Protein AF-D2VPT9-F1 (afdb_monomer_lite)

pLDDT: mean 73.7, std 14.02, range [34.16, 88.19]

Organism: Naegleria gruberi (NCBI:txid5762)

Secondary structure (DSSP, 8-state):
--------SSS----TT--HHHHHHHHHHSTTHHHHHTT-HHHHHHHHHHHHHHHHHHHHHHTTSTHHHHHHHHHHHHHHHHHHHHHHHHHHHTT---BTT--SSHHHHHHHTTT----PBP-

Radius of gyration: 16.42 Å; chains: 1; bounding box: 49×28×41 Å

Sequence (123 aa):
MKQQQPIASDDQVPNTNIEPILVFLLNFLFLGLGHIVMGQAGKGITYIVLNIFFYFLIVVLMFVFIGICVLPFWVIWWVMIQIDGVTIASRLKEGKVVKKGECASSIAKLGVSIFEKTEVFVQ

Structure (mmCIF, N/CA/C/O backbone):
data_AF-D2VPT9-F1
#
_entry.id   AF-D2VPT9-F1
#
loop_
_atom_site.group_PDB
_atom_site.id
_atom_site.type_symbol
_atom_site.label_atom_id
_atom_site.label_alt_id
_atom_site.label_comp_id
_atom_site.label_asym_id
_atom_site.label_entity_id
_atom_site.label_seq_id
_atom_site.pdbx_PDB_ins_code
_atom_site.Cartn_x
_atom_site.Cartn_y
_atom_site.Cartn_z
_atom_site.occupancy
_atom_site.B_iso_or_equiv
_atom_site.auth_seq_id
_atom_site.auth_comp_id
_atom_site.auth_asym_id
_atom_site.auth_atom_id
_atom_site.pdbx_PDB_model_num
ATOM 1 N N . MET A 1 1 ? -33.580 17.857 -3.593 1.00 37.56 1 MET A N 1
ATOM 2 C CA . MET A 1 1 ? -33.324 17.617 -2.158 1.00 37.56 1 MET A CA 1
ATOM 3 C C . MET A 1 1 ? -33.318 16.110 -1.948 1.00 37.56 1 MET A C 1
ATOM 5 O O . MET A 1 1 ? -34.383 15.511 -1.965 1.00 37.56 1 MET A O 1
ATOM 9 N N . LYS A 1 2 ? -32.140 15.471 -1.910 1.00 34.16 2 LYS A N 1
ATOM 10 C CA . LYS A 1 2 ? -32.037 14.039 -1.586 1.00 34.16 2 LYS A CA 1
ATOM 11 C C . LYS A 1 2 ? -31.937 13.923 -0.070 1.00 34.16 2 LYS A C 1
ATOM 13 O O . LYS A 1 2 ? -31.094 14.576 0.534 1.00 34.16 2 LYS A O 1
ATOM 18 N N . GLN A 1 3 ? -32.885 13.190 0.499 1.00 35.31 3 GLN A N 1
ATOM 19 C CA . GLN A 1 3 ? -33.074 12.996 1.928 1.00 35.31 3 GLN A CA 1
ATOM 20 C C . GLN A 1 3 ? -31.809 12.408 2.551 1.00 35.31 3 GLN A C 1
ATOM 22 O O . GLN A 1 3 ? -31.389 11.309 2.203 1.00 35.31 3 GLN A O 1
ATOM 27 N N . GLN A 1 4 ? -31.225 13.158 3.478 1.00 46.88 4 GLN A N 1
ATOM 28 C CA . GLN A 1 4 ? -30.240 12.658 4.418 1.00 46.88 4 GLN A CA 1
ATOM 29 C C . GLN A 1 4 ? -30.999 11.807 5.435 1.00 46.88 4 GLN A C 1
ATOM 31 O O . GLN A 1 4 ? -31.729 12.344 6.268 1.00 46.88 4 GLN A O 1
ATOM 36 N N . GLN A 1 5 ? -30.912 10.482 5.314 1.00 42.72 5 GLN A N 1
ATOM 37 C CA . GLN A 1 5 ? -31.435 9.601 6.352 1.00 42.72 5 GLN A CA 1
ATOM 38 C C . GLN A 1 5 ? -30.523 9.689 7.588 1.00 42.72 5 GLN A C 1
ATOM 40 O O . GLN A 1 5 ? -29.301 9.581 7.453 1.00 42.72 5 GLN A O 1
ATOM 45 N N . PRO A 1 6 ? -31.084 9.903 8.790 1.00 50.69 6 PRO A N 1
ATOM 46 C CA . PRO A 1 6 ? -30.334 9.854 10.033 1.00 50.69 6 PRO A CA 1
ATOM 47 C C . PRO A 1 6 ? -30.168 8.381 10.422 1.00 50.69 6 PRO A C 1
ATOM 49 O O . PRO A 1 6 ? -31.117 7.759 10.888 1.00 50.69 6 PRO A O 1
ATOM 52 N N . ILE A 1 7 ? -28.992 7.791 10.209 1.00 48.88 7 ILE A N 1
ATOM 53 C CA . ILE A 1 7 ? -28.726 6.425 10.684 1.00 48.88 7 ILE A CA 1
ATOM 54 C C . ILE A 1 7 ? -28.116 6.534 12.079 1.00 48.88 7 ILE A C 1
ATOM 56 O O . ILE A 1 7 ? -26.906 6.670 12.245 1.00 48.88 7 ILE A O 1
ATOM 60 N N . ALA A 1 8 ? -28.988 6.536 13.084 1.00 55.59 8 ALA A N 1
ATOM 61 C CA . ALA A 1 8 ? -28.619 6.280 14.463 1.00 55.59 8 ALA A CA 1
ATOM 62 C C . ALA A 1 8 ? -28.646 4.758 14.721 1.00 55.59 8 ALA A C 1
ATOM 64 O O . ALA A 1 8 ? -29.684 4.121 14.579 1.00 55.59 8 ALA A O 1
ATOM 65 N N . SER A 1 9 ? -27.478 4.231 15.108 1.00 52.12 9 SER A N 1
ATOM 66 C CA . SER A 1 9 ? -27.275 3.432 16.332 1.00 52.12 9 SER A CA 1
ATOM 67 C C . SER A 1 9 ? -27.719 1.958 16.447 1.00 52.12 9 SER A C 1
ATOM 69 O O . SER A 1 9 ? -28.214 1.610 17.513 1.00 52.12 9 SER A O 1
ATOM 71 N N . ASP A 1 10 ? -27.453 1.070 15.473 1.00 47.12 10 ASP A N 1
ATOM 72 C CA . ASP A 1 10 ? -27.381 -0.385 15.799 1.00 47.12 10 ASP A CA 1
ATOM 73 C C . ASP A 1 10 ? -26.438 -1.238 14.908 1.00 47.12 10 ASP A C 1
ATOM 75 O O . ASP A 1 10 ? -25.895 -2.237 15.361 1.00 47.12 10 ASP A O 1
ATOM 79 N N . ASP A 1 11 ? -26.120 -0.818 13.673 1.00 50.62 11 ASP A N 1
ATOM 80 C CA . ASP A 1 11 ? -25.302 -1.625 12.730 1.00 50.62 11 ASP A CA 1
ATOM 81 C C . ASP A 1 11 ? -23.781 -1.343 12.735 1.00 50.62 11 ASP A C 1
ATOM 83 O O . ASP A 1 11 ? -23.043 -1.851 11.887 1.00 50.62 11 ASP A O 1
ATOM 87 N N . GLN A 1 12 ? -23.285 -0.501 13.646 1.00 54.00 12 GLN A N 1
ATOM 88 C CA . GLN A 1 12 ? -21.887 -0.050 13.670 1.00 54.00 12 GLN A CA 1
ATOM 89 C C . GLN A 1 12 ? -21.133 -0.575 14.893 1.00 54.00 12 GLN A C 1
ATOM 91 O O . GLN A 1 12 ? -20.688 0.211 15.727 1.00 54.00 12 GLN A O 1
ATOM 96 N N . VAL A 1 13 ? -20.965 -1.890 15.017 1.00 54.38 13 VAL A N 1
ATOM 97 C CA . VAL A 1 13 ? -19.918 -2.420 15.898 1.00 54.38 13 VAL A CA 1
ATOM 98 C C . VAL A 1 13 ? -18.660 -2.534 15.043 1.00 54.38 13 VAL A C 1
ATOM 100 O O . VAL A 1 13 ? -18.555 -3.497 14.290 1.00 54.38 13 VAL A O 1
ATOM 103 N N . PRO A 1 14 ? -17.727 -1.561 15.074 1.00 58.28 14 PRO A N 1
ATOM 104 C CA . PRO A 1 14 ? -16.458 -1.727 14.381 1.00 58.28 14 PRO A CA 1
ATOM 105 C C . PRO A 1 14 ? -15.800 -2.994 14.923 1.00 58.28 14 PRO A C 1
ATOM 107 O O . PRO A 1 14 ? -15.661 -3.140 16.137 1.00 58.28 14 PRO A O 1
ATOM 110 N N . ASN A 1 15 ? -15.432 -3.925 14.043 1.00 63.34 15 ASN A N 1
ATOM 111 C CA . ASN A 1 15 ? -14.740 -5.139 14.449 1.00 63.34 15 ASN A CA 1
ATOM 112 C C . ASN A 1 15 ? -13.389 -4.795 15.108 1.00 63.34 15 ASN A C 1
ATOM 114 O O . ASN A 1 15 ? -12.360 -4.631 14.450 1.00 63.34 15 ASN A O 1
ATOM 118 N N . THR A 1 16 ? -13.399 -4.684 16.436 1.00 65.19 16 THR A N 1
ATOM 119 C CA . THR A 1 16 ? -12.235 -4.337 17.260 1.00 65.19 16 THR A CA 1
ATOM 120 C C . THR A 1 16 ? -11.218 -5.473 17.349 1.00 65.19 16 THR A C 1
ATOM 122 O O . THR A 1 16 ? -10.099 -5.251 17.808 1.00 65.19 16 THR A O 1
ATOM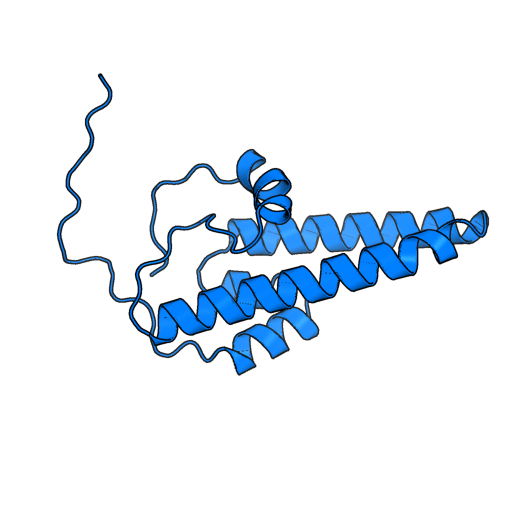 125 N N . ASN A 1 17 ? -11.564 -6.671 16.861 1.00 71.56 17 ASN A N 1
ATOM 126 C CA . ASN A 1 17 ? -10.656 -7.819 16.797 1.00 71.56 17 ASN A CA 1
ATOM 127 C C . ASN A 1 17 ? -9.665 -7.730 15.624 1.00 71.56 17 ASN A C 1
ATOM 129 O O . ASN A 1 17 ? -8.828 -8.617 15.452 1.00 71.56 17 ASN A O 1
ATOM 133 N N . ILE A 1 18 ? -9.754 -6.689 14.792 1.00 77.44 18 ILE A N 1
ATOM 134 C CA . ILE A 1 18 ? -8.816 -6.471 13.694 1.00 77.44 18 ILE A CA 1
ATOM 135 C C . ILE A 1 18 ? -7.511 -5.906 14.258 1.00 77.44 18 ILE A C 1
ATOM 137 O O . ILE A 1 18 ? -7.416 -4.744 14.653 1.00 77.44 18 ILE A O 1
ATOM 141 N N . GLU A 1 19 ? -6.469 -6.732 14.243 1.00 85.56 19 GLU A N 1
ATOM 142 C CA . GLU A 1 19 ? -5.125 -6.309 14.618 1.00 85.56 19 GLU A CA 1
ATOM 143 C C . GLU A 1 19 ? -4.429 -5.571 13.454 1.00 85.56 19 GLU A C 1
ATOM 145 O O . GLU A 1 19 ? -4.288 -6.140 12.365 1.00 85.56 19 GLU A O 1
ATOM 150 N N . PRO A 1 20 ? -3.913 -4.339 13.652 1.00 85.06 20 PRO A N 1
ATOM 151 C CA . PRO A 1 20 ? -3.230 -3.582 12.597 1.00 85.06 20 PRO A CA 1
ATOM 152 C C . PRO A 1 20 ? -2.014 -4.313 12.019 1.00 85.06 20 PRO A C 1
ATOM 154 O O . PRO A 1 20 ? -1.728 -4.218 10.826 1.00 85.06 20 PRO A O 1
ATOM 157 N N . ILE A 1 21 ? -1.324 -5.087 12.860 1.00 86.25 21 ILE A N 1
ATOM 158 C CA . ILE A 1 21 ? -0.181 -5.916 12.463 1.00 86.25 21 ILE A CA 1
ATOM 159 C C . ILE A 1 21 ? -0.619 -7.031 11.508 1.00 86.25 21 ILE A C 1
ATOM 161 O O . ILE A 1 21 ? 0.075 -7.302 10.529 1.00 86.25 21 ILE A O 1
ATOM 165 N N . LEU A 1 22 ? -1.780 -7.648 11.751 1.00 86.31 22 LEU A N 1
ATOM 166 C CA . LEU A 1 22 ? -2.326 -8.673 10.864 1.00 86.31 22 LEU A CA 1
ATOM 167 C C . LEU A 1 22 ? -2.656 -8.068 9.494 1.00 86.31 22 LEU A C 1
ATOM 169 O O . LEU A 1 22 ? -2.297 -8.634 8.466 1.00 86.31 22 LEU A O 1
ATOM 173 N N . VAL A 1 23 ? -3.268 -6.881 9.476 1.00 86.06 23 VAL A N 1
ATOM 174 C CA . VAL A 1 23 ? -3.592 -6.154 8.239 1.00 86.06 23 VAL A CA 1
ATOM 175 C C . VAL A 1 23 ? -2.334 -5.792 7.448 1.00 86.06 23 VAL A C 1
ATOM 177 O O . VAL A 1 23 ? -2.317 -5.957 6.227 1.00 86.06 23 VAL A O 1
ATOM 180 N N . PHE A 1 24 ? -1.276 -5.345 8.129 1.00 88.19 24 PHE A N 1
ATOM 181 C CA . PHE A 1 24 ? 0.023 -5.087 7.508 1.00 88.19 24 PHE A CA 1
ATOM 182 C C . PHE A 1 24 ? 0.607 -6.356 6.881 1.00 88.19 24 PHE A C 1
ATOM 184 O O . PHE A 1 24 ? 0.978 -6.348 5.711 1.00 88.19 24 PHE A O 1
ATOM 191 N N . LEU A 1 25 ? 0.636 -7.467 7.625 1.00 87.81 25 LEU A N 1
ATOM 192 C CA . LEU A 1 25 ? 1.168 -8.738 7.131 1.00 87.81 25 LEU A CA 1
ATOM 193 C C . LEU A 1 25 ? 0.384 -9.245 5.911 1.00 87.81 25 LEU A C 1
ATOM 195 O O . LEU A 1 25 ? 0.978 -9.690 4.930 1.00 87.81 25 LEU A O 1
ATOM 199 N N . LEU A 1 26 ? -0.946 -9.129 5.942 1.00 86.88 26 LEU A N 1
ATOM 200 C CA . LEU A 1 26 ? -1.804 -9.521 4.826 1.00 86.88 26 LEU A CA 1
ATOM 201 C C . LEU A 1 26 ? -1.561 -8.663 3.587 1.00 86.88 26 LEU A C 1
ATOM 203 O O . LEU A 1 26 ? -1.419 -9.209 2.497 1.00 86.88 26 LEU A O 1
ATOM 207 N N . ASN A 1 27 ? -1.482 -7.339 3.742 1.00 85.38 27 ASN A N 1
ATOM 208 C CA . ASN A 1 27 ? -1.150 -6.447 2.633 1.00 85.38 27 ASN A CA 1
ATOM 209 C C . ASN A 1 27 ? 0.288 -6.660 2.133 1.00 85.38 27 ASN A C 1
ATOM 211 O O . ASN A 1 27 ? 0.565 -6.415 0.963 1.00 85.38 27 ASN A O 1
ATOM 215 N N . PHE A 1 28 ? 1.222 -7.068 3.001 1.00 84.44 28 PHE A N 1
ATOM 216 C CA . PHE A 1 28 ? 2.603 -7.379 2.625 1.00 84.44 28 PHE A CA 1
ATOM 217 C C . PHE A 1 28 ? 2.672 -8.626 1.742 1.00 84.44 28 PHE A C 1
ATOM 219 O O . PHE A 1 28 ? 3.346 -8.604 0.716 1.00 84.44 28 PHE A O 1
ATOM 226 N N . LEU A 1 29 ? 1.948 -9.686 2.119 1.00 84.31 29 LEU A N 1
ATOM 227 C CA . LEU A 1 29 ? 1.887 -10.930 1.353 1.00 84.31 29 LEU A CA 1
ATOM 228 C C . LEU A 1 29 ? 1.139 -10.742 0.027 1.00 84.31 29 LEU A C 1
ATOM 230 O O . LEU A 1 29 ? 1.608 -11.185 -1.017 1.00 84.31 29 LEU A O 1
ATOM 234 N N . PHE A 1 30 ? -0.009 -10.066 0.071 1.00 82.12 30 PHE A N 1
ATOM 235 C CA . PHE A 1 30 ? -0.784 -9.697 -1.106 1.00 82.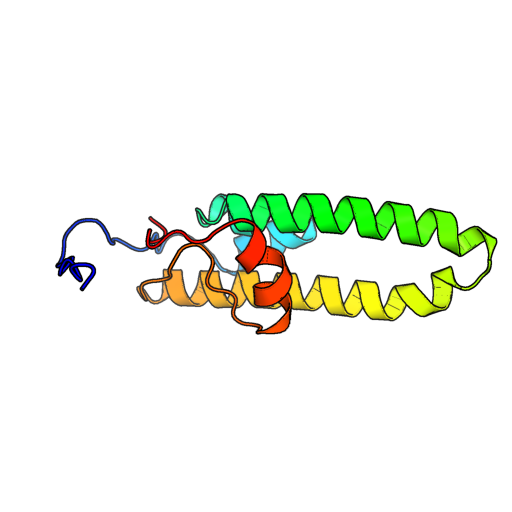12 30 PHE A CA 1
ATOM 236 C C . PHE A 1 30 ? -1.378 -8.305 -0.934 1.00 82.12 30 PHE A C 1
ATOM 238 O O . PHE A 1 30 ? -2.263 -8.072 -0.106 1.00 82.12 30 PHE A O 1
ATOM 245 N N . LEU A 1 31 ? -0.932 -7.373 -1.773 1.00 84.00 31 LEU A N 1
ATOM 246 C CA . LEU A 1 31 ? -1.387 -5.993 -1.697 1.00 84.00 31 LEU A CA 1
ATOM 247 C C . LEU A 1 31 ? -2.898 -5.912 -1.954 1.00 84.00 31 LEU A C 1
ATOM 249 O O . LEU A 1 31 ? -3.360 -6.232 -3.044 1.00 84.00 31 LEU A O 1
ATOM 253 N N . GLY A 1 32 ? -3.659 -5.489 -0.941 1.00 80.25 32 GLY A N 1
ATOM 254 C CA . GLY A 1 32 ? -5.122 -5.414 -0.985 1.00 80.25 32 GLY A CA 1
ATOM 255 C C . GLY A 1 32 ? -5.837 -6.459 -0.124 1.00 80.25 32 GLY A C 1
ATOM 256 O O . GLY A 1 32 ? -6.975 -6.210 0.270 1.00 80.25 32 GLY A O 1
ATOM 257 N N . LEU A 1 33 ? -5.189 -7.564 0.271 1.00 83.56 33 LEU A N 1
ATOM 258 C CA . LEU A 1 33 ? -5.826 -8.596 1.105 1.00 83.56 33 LEU A CA 1
ATOM 259 C C . LEU A 1 33 ? -6.199 -8.082 2.500 1.00 83.56 33 LEU A C 1
ATOM 261 O O . LEU A 1 33 ? -7.279 -8.390 3.003 1.00 83.56 33 LEU A O 1
ATOM 265 N N . GLY A 1 34 ? -5.345 -7.252 3.104 1.00 82.94 34 GLY A N 1
ATOM 266 C CA . GLY A 1 34 ? -5.634 -6.646 4.405 1.00 82.94 34 GLY A CA 1
ATOM 267 C C . GLY A 1 34 ? -6.900 -5.787 4.358 1.00 82.94 34 GLY A C 1
ATOM 268 O O . GLY A 1 34 ? -7.696 -5.802 5.290 1.00 82.94 34 GLY A O 1
ATOM 269 N N . HIS A 1 35 ? -7.143 -5.108 3.235 1.00 84.25 35 HIS A N 1
ATOM 270 C CA . HIS A 1 35 ? -8.342 -4.293 3.027 1.00 84.25 35 HIS A CA 1
ATOM 271 C C . HIS A 1 35 ? -9.614 -5.134 2.850 1.00 84.25 35 HIS A C 1
ATOM 273 O O . HIS A 1 35 ? -10.674 -4.728 3.321 1.00 84.25 35 HIS A O 1
ATOM 279 N N . ILE A 1 36 ? -9.512 -6.324 2.247 1.00 84.69 36 ILE A N 1
ATOM 280 C CA . ILE A 1 36 ? -10.637 -7.267 2.131 1.00 84.69 36 ILE A CA 1
ATOM 281 C C . ILE A 1 36 ? -11.053 -7.784 3.514 1.00 84.69 36 ILE A C 1
ATOM 283 O O . ILE A 1 36 ? -12.243 -7.801 3.818 1.00 84.69 36 ILE A O 1
ATOM 287 N N . VAL A 1 37 ? -10.089 -8.153 4.366 1.00 82.75 37 VAL A N 1
ATOM 288 C CA . VAL A 1 37 ? -10.367 -8.651 5.729 1.00 82.75 37 VAL A CA 1
ATOM 289 C C . VAL A 1 37 ? -10.994 -7.579 6.619 1.00 82.75 37 VAL A C 1
ATOM 291 O O . VAL A 1 37 ? -11.835 -7.888 7.454 1.00 82.75 37 VAL A O 1
ATOM 294 N N . MET A 1 38 ? -10.663 -6.310 6.388 1.00 80.56 38 MET A N 1
ATOM 295 C CA . MET A 1 38 ? -11.313 -5.171 7.037 1.00 80.56 38 MET A CA 1
ATOM 296 C C . MET A 1 38 ? -12.676 -4.809 6.427 1.00 80.56 38 MET A C 1
ATOM 298 O O . MET A 1 38 ? -13.107 -3.674 6.566 1.00 80.56 38 MET A O 1
ATOM 302 N N . GLY A 1 39 ? -13.329 -5.678 5.650 1.00 77.25 39 GLY A N 1
ATOM 303 C CA . GLY A 1 39 ? -14.639 -5.380 5.055 1.00 77.25 39 GLY A CA 1
ATOM 304 C C . GLY A 1 39 ? -14.635 -4.274 3.985 1.00 77.25 39 GLY A C 1
ATOM 305 O O . GLY A 1 39 ? -15.700 -3.857 3.523 1.00 77.25 39 GLY A O 1
ATOM 306 N N . GLN A 1 40 ? -13.457 -3.813 3.544 1.00 79.44 40 GLN A N 1
ATOM 307 C CA . GLN A 1 40 ? -13.264 -2.873 2.434 1.00 79.44 40 GLN A CA 1
ATOM 308 C C . GLN A 1 40 ? -12.899 -3.632 1.149 1.00 79.44 40 GLN A C 1
ATOM 310 O O . GLN A 1 40 ? -11.860 -3.393 0.526 1.00 79.44 40 GLN A O 1
ATOM 315 N N . ALA A 1 41 ? -13.761 -4.573 0.757 1.00 79.94 41 ALA A N 1
ATOM 316 C CA . ALA A 1 41 ? -13.505 -5.481 -0.358 1.00 79.94 41 ALA A CA 1
ATOM 317 C C . ALA A 1 41 ? -13.286 -4.755 -1.697 1.00 79.94 41 ALA A C 1
ATOM 319 O O . ALA A 1 41 ? -12.353 -5.106 -2.416 1.00 79.94 41 ALA A O 1
ATOM 320 N N . GLY A 1 42 ? -14.072 -3.721 -2.026 1.00 79.56 42 GLY A N 1
ATOM 321 C CA . GLY A 1 42 ? -13.925 -3.028 -3.311 1.00 79.56 42 GLY A CA 1
ATOM 322 C C . GLY A 1 42 ? -12.603 -2.259 -3.436 1.00 79.56 42 GLY A C 1
ATOM 323 O O . GLY A 1 42 ? -11.936 -2.344 -4.472 1.00 79.56 42 GLY A O 1
ATOM 324 N N . LYS A 1 43 ? -12.111 -1.647 -2.353 1.00 78.38 43 LYS A N 1
ATOM 325 C CA . LYS A 1 43 ? -10.728 -1.138 -2.288 1.00 78.38 43 LYS A CA 1
ATOM 326 C C . LYS A 1 43 ? -9.680 -2.229 -2.433 1.00 78.38 43 LYS A C 1
ATOM 328 O O . LYS A 1 43 ? -8.726 -2.055 -3.186 1.00 78.38 43 LYS A O 1
ATOM 333 N N . GLY A 1 44 ? -9.840 -3.329 -1.700 1.00 83.12 44 GLY A N 1
ATOM 334 C CA . GLY A 1 44 ? -8.898 -4.443 -1.741 1.00 83.12 44 GLY A CA 1
ATOM 335 C C . GLY A 1 44 ? -8.742 -4.992 -3.158 1.00 83.12 44 GLY A C 1
ATOM 336 O O . GLY A 1 44 ? -7.622 -5.121 -3.644 1.00 83.12 44 GLY A O 1
ATOM 337 N N . ILE A 1 45 ? -9.858 -5.195 -3.862 1.00 85.31 45 ILE A N 1
ATOM 338 C CA . ILE A 1 45 ? -9.876 -5.609 -5.270 1.00 85.31 45 ILE A CA 1
ATOM 339 C C . ILE A 1 45 ? -9.221 -4.548 -6.161 1.00 85.31 45 ILE A C 1
ATOM 341 O O . ILE A 1 45 ? -8.392 -4.889 -7.001 1.00 85.31 45 ILE A O 1
ATOM 345 N N . THR A 1 46 ? -9.532 -3.264 -5.958 1.00 84.44 46 THR A N 1
ATOM 346 C CA . THR A 1 46 ? -8.924 -2.164 -6.727 1.00 84.44 46 THR A CA 1
ATOM 347 C C . THR A 1 46 ? -7.399 -2.161 -6.590 1.00 84.44 46 THR A C 1
ATOM 349 O O . THR A 1 46 ? -6.690 -2.046 -7.589 1.00 84.44 46 THR A O 1
ATOM 352 N N . TYR A 1 47 ? -6.873 -2.341 -5.375 1.00 85.44 47 TYR A N 1
ATOM 353 C CA . TYR A 1 47 ? -5.432 -2.420 -5.137 1.00 85.44 47 TYR A CA 1
ATOM 354 C C . TYR A 1 47 ? -4.799 -3.667 -5.757 1.00 85.44 47 TYR A C 1
ATOM 356 O O . TYR A 1 47 ? -3.710 -3.549 -6.316 1.00 85.44 47 TYR A O 1
ATOM 364 N N . ILE A 1 48 ? -5.477 -4.820 -5.737 1.00 87.12 48 ILE A N 1
ATOM 365 C CA . ILE A 1 48 ? -5.004 -6.043 -6.407 1.00 87.12 48 ILE A CA 1
ATOM 366 C C . ILE A 1 48 ? -4.904 -5.813 -7.920 1.00 87.12 48 ILE A C 1
ATOM 368 O O . ILE A 1 48 ? -3.857 -6.064 -8.517 1.00 87.12 48 ILE A O 1
ATOM 372 N N . VAL A 1 49 ? -5.965 -5.287 -8.542 1.00 86.00 49 VAL A N 1
ATOM 373 C CA . VAL A 1 49 ? -6.008 -5.032 -9.991 1.00 86.00 49 VAL A CA 1
ATOM 374 C C . VAL A 1 49 ? -4.941 -4.015 -10.399 1.00 86.00 49 VAL A C 1
ATOM 376 O O . VAL A 1 49 ? -4.190 -4.257 -11.345 1.00 86.00 49 VAL A O 1
ATOM 379 N N . LEU A 1 50 ? -4.819 -2.904 -9.664 1.00 84.75 50 LEU A N 1
ATOM 380 C CA . LEU A 1 50 ? -3.778 -1.905 -9.910 1.00 84.75 50 LEU A CA 1
ATOM 381 C C . LEU A 1 50 ? -2.373 -2.486 -9.734 1.00 84.75 50 LEU A C 1
ATOM 383 O O . LEU A 1 50 ? -1.495 -2.181 -10.536 1.00 84.75 50 LEU A O 1
ATOM 387 N N . ASN A 1 51 ? -2.143 -3.325 -8.720 1.00 86.50 51 ASN A N 1
ATOM 388 C CA . ASN A 1 51 ? -0.839 -3.941 -8.491 1.00 86.50 51 ASN A CA 1
ATOM 389 C C . ASN A 1 51 ? -0.425 -4.838 -9.668 1.00 86.50 51 ASN A C 1
ATOM 391 O O . ASN A 1 51 ? 0.687 -4.688 -10.172 1.00 86.50 51 ASN A O 1
ATOM 395 N N . ILE A 1 52 ? -1.338 -5.683 -10.160 1.00 86.94 52 ILE A N 1
ATOM 396 C CA . ILE A 1 52 ? -1.109 -6.540 -11.335 1.00 86.94 52 ILE A CA 1
ATOM 397 C C . ILE A 1 52 ? -0.803 -5.689 -12.574 1.00 86.94 52 ILE A C 1
ATOM 399 O O . ILE A 1 52 ? 0.150 -5.973 -13.301 1.00 86.94 52 ILE A O 1
ATOM 403 N N . PHE A 1 53 ? -1.571 -4.618 -12.797 1.00 87.00 53 PHE A N 1
ATOM 404 C CA . PHE A 1 53 ? -1.352 -3.706 -13.919 1.00 87.00 53 PHE A CA 1
ATOM 405 C C . PHE A 1 53 ? 0.021 -3.018 -13.850 1.00 87.00 53 PHE A C 1
ATOM 407 O O . PHE A 1 53 ? 0.754 -3.006 -14.838 1.00 87.00 53 PHE A O 1
ATOM 414 N N . PHE A 1 54 ? 0.405 -2.493 -12.680 1.00 84.88 54 PHE A N 1
ATOM 415 C CA . PHE A 1 54 ? 1.717 -1.874 -12.481 1.00 84.88 54 PHE A CA 1
ATOM 416 C C . PHE A 1 54 ? 2.859 -2.874 -12.658 1.00 84.88 54 PHE A C 1
ATOM 418 O O . PHE A 1 54 ? 3.861 -2.532 -13.281 1.00 84.88 54 PHE A O 1
ATOM 425 N N . TYR A 1 55 ? 2.712 -4.101 -12.157 1.00 84.88 55 TYR A N 1
ATOM 426 C CA . TYR A 1 55 ? 3.722 -5.143 -12.324 1.00 84.88 55 TYR A CA 1
ATOM 427 C C . TYR A 1 55 ? 3.933 -5.482 -13.803 1.00 84.88 55 TYR A C 1
ATOM 429 O O . TYR A 1 55 ? 5.067 -5.483 -14.281 1.00 84.88 55 TYR A O 1
ATOM 437 N N . PHE A 1 56 ? 2.844 -5.678 -14.554 1.00 87.00 56 PHE A N 1
ATOM 438 C CA . PHE A 1 56 ? 2.906 -5.894 -16.000 1.00 87.00 56 PHE A CA 1
ATOM 439 C C . PHE A 1 56 ? 3.600 -4.730 -16.719 1.00 87.00 56 PHE A C 1
ATOM 441 O O . PHE A 1 56 ? 4.498 -4.947 -17.533 1.00 87.00 56 PHE A O 1
ATOM 448 N N . LEU A 1 57 ? 3.242 -3.491 -16.369 1.00 85.75 57 LEU A N 1
ATOM 449 C CA . LEU A 1 57 ? 3.837 -2.293 -16.953 1.00 85.75 57 LEU A CA 1
ATOM 450 C C . LEU A 1 57 ? 5.347 -2.211 -16.666 1.00 85.75 57 LEU A C 1
ATOM 452 O O . LEU A 1 57 ? 6.128 -1.967 -17.581 1.00 85.75 57 LEU A O 1
ATOM 456 N N . ILE A 1 58 ? 5.782 -2.483 -15.432 1.00 84.38 58 ILE A N 1
ATOM 457 C CA . ILE A 1 58 ? 7.205 -2.487 -15.052 1.00 84.38 58 ILE A CA 1
ATOM 458 C C . ILE A 1 58 ? 7.987 -3.544 -15.841 1.00 84.38 58 ILE A C 1
ATOM 460 O O . ILE A 1 58 ? 9.061 -3.232 -16.356 1.00 84.38 58 ILE A O 1
ATOM 464 N N . VAL A 1 59 ? 7.456 -4.763 -15.982 1.00 83.88 59 VAL A N 1
ATOM 465 C CA . VAL A 1 59 ? 8.111 -5.847 -16.739 1.00 83.88 59 VAL A CA 1
ATOM 466 C C . VAL A 1 59 ? 8.261 -5.480 -18.216 1.00 83.88 59 VAL A C 1
ATOM 468 O O . VAL A 1 59 ? 9.327 -5.685 -18.792 1.00 83.88 59 VAL A O 1
ATOM 471 N N . VAL A 1 60 ? 7.238 -4.879 -18.829 1.00 85.00 60 VAL A N 1
ATOM 472 C CA . VAL A 1 60 ? 7.316 -4.411 -20.222 1.00 85.00 60 VAL A CA 1
ATOM 473 C C . VAL A 1 60 ? 8.327 -3.266 -20.365 1.00 85.00 60 VAL A C 1
ATOM 475 O O . VAL A 1 60 ? 9.134 -3.271 -21.293 1.00 85.00 60 VAL A O 1
ATOM 478 N N . LEU A 1 61 ? 8.346 -2.306 -19.434 1.00 82.56 61 LEU A N 1
ATOM 479 C CA . LEU A 1 61 ? 9.263 -1.159 -19.480 1.00 82.56 61 LEU A CA 1
ATOM 480 C C . LEU A 1 61 ? 10.713 -1.508 -19.107 1.00 82.56 61 LEU A C 1
ATOM 482 O O . LEU A 1 61 ? 11.620 -0.730 -19.423 1.00 82.56 61 LEU A O 1
ATOM 486 N N . MET A 1 62 ? 10.968 -2.657 -18.474 1.00 75.00 62 MET A N 1
ATOM 487 C CA . MET A 1 62 ? 12.332 -3.145 -18.227 1.00 75.00 62 MET A CA 1
ATOM 488 C C . MET A 1 62 ? 13.111 -3.343 -19.534 1.00 75.00 62 MET A C 1
ATOM 490 O O . MET A 1 62 ? 14.308 -3.068 -19.556 1.00 75.00 62 MET A O 1
ATOM 494 N N . PHE A 1 63 ? 12.442 -3.702 -20.638 1.00 73.31 63 PHE A N 1
ATOM 495 C CA . PHE A 1 63 ? 13.078 -3.823 -21.959 1.00 73.31 63 PHE A CA 1
ATOM 496 C C . PHE A 1 63 ? 13.673 -2.507 -22.482 1.00 73.31 63 PHE A C 1
ATOM 498 O O . PHE A 1 63 ? 14.561 -2.530 -23.329 1.00 73.31 63 PHE A O 1
ATOM 505 N N . VAL A 1 64 ? 13.213 -1.362 -21.969 1.00 79.19 64 VAL A N 1
ATOM 506 C CA . VAL A 1 64 ? 13.643 -0.022 -22.399 1.00 79.19 64 VAL A CA 1
ATOM 507 C C . VAL A 1 64 ? 14.529 0.650 -21.335 1.00 79.19 64 VAL A C 1
ATOM 509 O O . VAL A 1 64 ? 14.783 1.845 -21.414 1.00 79.19 64 VAL A O 1
ATOM 512 N N . PHE A 1 65 ? 14.975 -0.074 -20.295 1.00 72.19 65 PHE A N 1
ATOM 513 C CA . PHE A 1 65 ? 15.678 0.447 -19.100 1.00 72.19 65 PHE A CA 1
ATOM 514 C C . PHE A 1 65 ? 14.924 1.523 -18.283 1.00 72.19 65 PHE A C 1
ATOM 516 O O . PHE A 1 65 ? 15.272 1.773 -17.130 1.00 72.19 65 PHE A O 1
ATOM 523 N N . ILE A 1 66 ? 13.831 2.088 -18.806 1.00 76.31 66 ILE A N 1
ATOM 524 C CA . ILE A 1 66 ? 12.926 3.018 -18.111 1.00 76.31 66 ILE A CA 1
ATOM 525 C C . ILE A 1 66 ? 12.244 2.338 -16.915 1.00 76.31 66 ILE A C 1
ATOM 527 O O . ILE A 1 66 ? 11.901 3.009 -15.942 1.00 76.31 66 ILE A O 1
ATOM 531 N N . GLY A 1 67 ? 12.111 1.007 -16.928 1.00 67.69 67 GLY A N 1
ATOM 532 C CA . GLY A 1 67 ? 11.584 0.241 -15.795 1.00 67.69 67 GLY A CA 1
ATOM 533 C C . GLY A 1 67 ? 12.298 0.539 -14.469 1.00 67.69 67 GLY A C 1
ATOM 534 O O . GLY A 1 67 ? 11.643 0.589 -13.430 1.00 67.69 67 GLY A O 1
ATOM 535 N N . ILE A 1 68 ? 13.604 0.845 -14.493 1.00 76.19 68 ILE A N 1
ATOM 536 C CA . ILE A 1 68 ? 14.372 1.202 -13.286 1.00 76.19 68 ILE A CA 1
ATOM 537 C C . ILE A 1 68 ? 13.888 2.523 -12.675 1.00 76.19 68 ILE A C 1
ATOM 539 O O . ILE A 1 68 ? 13.806 2.639 -11.455 1.00 76.19 68 ILE A O 1
ATOM 543 N N . CYS A 1 69 ? 13.511 3.505 -13.494 1.00 81.38 69 CYS A N 1
ATOM 544 C CA . CYS A 1 69 ? 12.998 4.788 -13.008 1.00 81.38 69 CYS A CA 1
ATOM 545 C C . CYS A 1 69 ? 11.597 4.667 -12.387 1.00 81.38 69 CYS A C 1
ATOM 547 O O . CYS A 1 69 ? 11.231 5.478 -11.540 1.00 81.38 69 CYS A O 1
ATOM 549 N N . VAL A 1 70 ? 10.819 3.651 -12.777 1.00 81.44 70 VAL A N 1
ATOM 550 C CA . VAL A 1 70 ? 9.457 3.410 -12.264 1.00 81.44 70 VAL A CA 1
ATOM 551 C C . VAL A 1 70 ? 9.468 2.612 -10.952 1.00 81.44 70 VAL A C 1
ATOM 553 O O . VAL A 1 70 ? 8.559 2.765 -10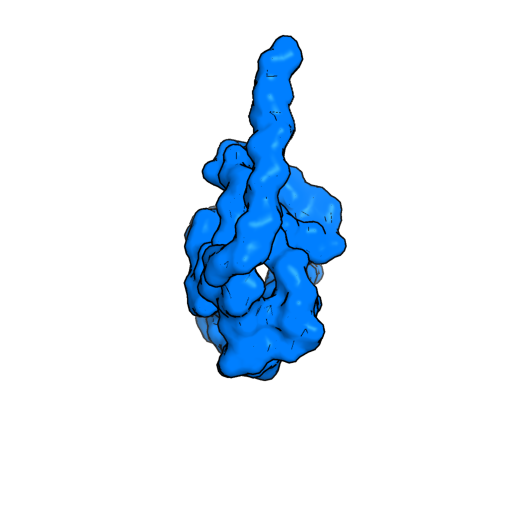.136 1.00 81.44 70 VAL A O 1
ATOM 556 N N . LEU A 1 71 ? 10.515 1.820 -10.691 1.00 82.88 71 LEU A N 1
ATOM 557 C CA . LEU A 1 71 ? 10.680 1.065 -9.441 1.00 82.88 71 LEU A CA 1
ATOM 558 C C . LEU A 1 71 ? 10.543 1.907 -8.156 1.00 82.88 71 LEU A C 1
ATOM 560 O O . LEU A 1 71 ? 9.748 1.511 -7.302 1.00 82.88 71 LEU A O 1
ATOM 564 N N . PRO A 1 72 ? 11.238 3.051 -7.971 1.00 84.62 72 PRO A N 1
ATOM 565 C CA . PRO A 1 72 ? 11.095 3.838 -6.744 1.00 84.62 72 PRO A CA 1
ATOM 566 C C . PRO A 1 72 ? 9.667 4.363 -6.558 1.00 84.62 72 PRO A C 1
ATOM 568 O O . PRO A 1 72 ? 9.155 4.369 -5.440 1.00 84.62 72 PRO A O 1
ATOM 571 N N . PHE A 1 73 ? 8.988 4.737 -7.647 1.00 85.25 73 PHE A N 1
ATOM 572 C CA . PHE A 1 73 ? 7.591 5.164 -7.594 1.00 85.25 73 PHE A CA 1
ATOM 573 C C . PHE A 1 73 ? 6.666 4.025 -7.142 1.00 85.25 73 PHE A C 1
ATOM 575 O O . PHE A 1 73 ? 5.802 4.224 -6.288 1.00 85.25 73 PHE A O 1
ATOM 582 N N . TRP A 1 74 ? 6.882 2.815 -7.661 1.00 84.75 74 TRP A N 1
ATOM 583 C CA . TRP A 1 74 ? 6.120 1.633 -7.266 1.00 84.75 74 TRP A CA 1
ATOM 584 C C . TRP A 1 74 ? 6.328 1.259 -5.793 1.00 84.75 74 TRP A C 1
ATOM 586 O O . TRP A 1 74 ? 5.360 0.957 -5.097 1.00 84.75 74 TRP A O 1
ATOM 596 N N . VAL A 1 75 ? 7.561 1.354 -5.284 1.00 86.12 75 VAL A N 1
ATOM 597 C CA . VAL A 1 75 ? 7.859 1.122 -3.861 1.00 86.12 75 VAL A CA 1
ATOM 598 C C . VAL A 1 75 ? 7.137 2.137 -2.973 1.00 86.12 75 VAL A C 1
ATOM 600 O O . VAL A 1 75 ? 6.525 1.749 -1.978 1.00 86.12 75 VAL A O 1
ATOM 603 N N . ILE A 1 76 ? 7.142 3.423 -3.340 1.00 86.94 76 ILE A N 1
ATOM 604 C CA . ILE A 1 76 ? 6.413 4.465 -2.597 1.00 86.94 76 ILE A CA 1
ATOM 605 C C . ILE A 1 76 ? 4.912 4.154 -2.570 1.00 86.94 76 ILE A C 1
ATOM 607 O O . ILE A 1 76 ? 4.293 4.198 -1.506 1.00 86.94 76 ILE A O 1
ATOM 611 N N . TRP A 1 77 ? 4.330 3.793 -3.718 1.00 84.19 77 TRP A N 1
ATOM 612 C CA . TRP A 1 77 ? 2.921 3.405 -3.813 1.00 84.19 77 TRP A CA 1
ATOM 613 C C . TRP A 1 77 ? 2.586 2.204 -2.921 1.00 84.19 77 TRP A C 1
ATOM 615 O O . TRP A 1 77 ? 1.588 2.211 -2.198 1.00 84.19 77 TRP A O 1
ATOM 625 N N . TRP A 1 78 ? 3.452 1.191 -2.924 1.00 85.56 78 TRP A N 1
ATOM 626 C CA . TRP A 1 78 ? 3.302 0.001 -2.096 1.00 85.56 78 TRP A CA 1
ATOM 627 C C . TRP A 1 78 ? 3.326 0.344 -0.597 1.00 85.56 78 TRP A C 1
ATOM 629 O O . TRP A 1 78 ? 2.415 -0.054 0.130 1.00 85.56 78 TRP A O 1
ATOM 639 N N . VAL A 1 79 ? 4.284 1.162 -0.141 1.00 86.56 79 VAL A N 1
ATOM 640 C CA . VAL A 1 79 ? 4.351 1.626 1.259 1.00 86.56 79 VAL A CA 1
ATOM 641 C C . VAL A 1 79 ? 3.108 2.438 1.637 1.00 86.56 79 VAL A C 1
ATOM 643 O O . VAL A 1 79 ? 2.562 2.263 2.725 1.00 86.56 79 VAL A O 1
ATOM 646 N N . MET A 1 80 ? 2.611 3.295 0.743 1.00 84.25 80 MET A N 1
ATOM 647 C CA . MET A 1 80 ? 1.407 4.084 1.008 1.00 84.25 80 MET A CA 1
ATOM 648 C C . MET A 1 80 ? 0.169 3.219 1.266 1.00 84.25 80 MET A C 1
ATOM 650 O O . MET A 1 80 ? -0.608 3.536 2.166 1.00 84.25 80 MET A O 1
ATOM 654 N N . ILE A 1 81 ? -0.013 2.125 0.523 1.00 83.94 81 ILE A N 1
ATOM 655 C CA . ILE A 1 81 ? -1.146 1.208 0.724 1.00 83.94 81 ILE A CA 1
ATOM 656 C C . ILE A 1 81 ? -1.033 0.472 2.065 1.00 83.94 81 ILE A C 1
ATOM 658 O O . ILE A 1 81 ? -2.043 0.250 2.734 1.00 83.94 81 ILE A O 1
ATOM 662 N N . GLN A 1 82 ? 0.185 0.145 2.504 1.00 86.00 82 GLN A N 1
ATOM 663 C CA . GLN A 1 82 ? 0.403 -0.419 3.839 1.00 86.00 82 GLN A CA 1
ATOM 664 C C . GLN A 1 82 ? -0.028 0.554 4.936 1.00 86.00 82 GLN A C 1
ATOM 666 O O . GLN A 1 82 ? -0.765 0.180 5.848 1.00 86.00 82 GLN A O 1
ATOM 671 N N . ILE A 1 83 ? 0.398 1.816 4.824 1.00 86.94 83 ILE A N 1
ATOM 672 C CA . ILE A 1 83 ? 0.067 2.865 5.793 1.00 86.94 83 ILE A CA 1
ATOM 673 C C . ILE A 1 83 ? -1.445 3.120 5.822 1.00 86.94 83 ILE A C 1
ATOM 675 O O . ILE A 1 83 ? -2.004 3.278 6.909 1.00 86.94 83 ILE A O 1
ATOM 679 N N . ASP A 1 84 ? -2.113 3.120 4.662 1.00 85.94 84 ASP A N 1
ATOM 680 C CA . ASP A 1 84 ? -3.577 3.227 4.558 1.00 85.94 84 ASP A CA 1
ATOM 681 C C . ASP A 1 84 ? -4.255 2.112 5.363 1.00 85.94 84 ASP A C 1
ATOM 683 O O . ASP A 1 84 ? -5.056 2.387 6.260 1.00 85.94 84 ASP A O 1
ATOM 687 N N . GLY A 1 85 ? -3.850 0.862 5.119 1.00 85.00 85 GLY A N 1
ATOM 688 C CA . GLY A 1 85 ? -4.429 -0.301 5.780 1.00 85.00 85 GLY A CA 1
ATOM 689 C C . GLY A 1 85 ? -4.223 -0.297 7.294 1.00 85.00 85 GLY A C 1
ATOM 690 O O . GLY A 1 85 ? -5.176 -0.493 8.044 1.00 85.00 85 GLY A O 1
ATOM 691 N N . VAL A 1 86 ? -3.004 -0.006 7.757 1.00 87.00 86 VAL A N 1
ATOM 692 C CA . VAL A 1 86 ? -2.684 0.070 9.193 1.00 87.00 86 VAL A CA 1
ATOM 693 C C . VAL A 1 86 ? -3.442 1.209 9.869 1.00 87.00 86 VAL A C 1
ATOM 695 O O . VAL A 1 86 ? -3.981 1.029 10.955 1.00 87.00 86 VAL A O 1
ATOM 698 N N . THR A 1 87 ? -3.536 2.375 9.227 1.00 86.81 87 THR A N 1
ATOM 699 C CA . THR A 1 87 ? -4.253 3.529 9.791 1.00 86.81 87 THR A CA 1
ATOM 700 C C . THR A 1 87 ? -5.742 3.233 9.951 1.00 86.81 87 THR A C 1
ATOM 702 O O . THR A 1 87 ? -6.338 3.595 10.966 1.00 86.81 87 THR A O 1
ATOM 705 N N . ILE A 1 88 ? -6.353 2.572 8.966 1.00 83.69 88 ILE A N 1
ATOM 706 C CA . ILE A 1 88 ? -7.764 2.176 9.016 1.00 83.69 88 ILE A CA 1
ATOM 707 C C . ILE A 1 88 ? -7.981 1.099 10.084 1.00 83.69 88 ILE A C 1
ATOM 709 O O . ILE A 1 88 ? -8.902 1.232 10.888 1.00 83.69 88 ILE A O 1
ATOM 713 N N . ALA A 1 89 ? -7.104 0.097 10.155 1.00 84.12 89 ALA A N 1
ATOM 714 C CA . ALA A 1 89 ? -7.159 -0.947 11.175 1.00 84.12 89 ALA A CA 1
ATOM 715 C C . ALA A 1 89 ? -7.049 -0.376 12.597 1.00 84.12 89 ALA A C 1
ATOM 717 O O . ALA A 1 89 ? -7.845 -0.728 13.463 1.00 84.12 89 ALA A O 1
ATOM 718 N N . SER A 1 90 ? -6.124 0.561 12.836 1.00 84.19 90 SER A N 1
ATOM 719 C CA . SER A 1 90 ? -5.984 1.227 14.137 1.00 84.19 90 SER A CA 1
ATOM 720 C C . SER A 1 90 ? -7.238 2.017 14.511 1.00 84.19 90 SER A C 1
ATOM 722 O O . SER A 1 90 ? -7.673 1.965 15.656 1.00 84.19 90 SER A O 1
ATOM 724 N N . ARG A 1 91 ? -7.879 2.691 13.547 1.00 81.75 91 ARG A N 1
ATOM 725 C CA . ARG A 1 91 ? -9.149 3.397 13.787 1.00 81.75 91 ARG A CA 1
ATOM 726 C C . ARG A 1 91 ? -10.289 2.438 14.133 1.00 81.75 91 ARG A C 1
ATOM 728 O O . ARG A 1 91 ? -11.056 2.740 15.041 1.00 81.75 91 ARG A O 1
ATOM 735 N N . LEU A 1 92 ? -10.378 1.295 13.451 1.00 81.75 92 LEU A N 1
ATOM 736 C CA . LEU A 1 92 ? -11.366 0.255 13.759 1.00 81.75 92 LEU A CA 1
ATOM 737 C C . LEU A 1 92 ? -11.131 -0.340 15.154 1.00 81.75 92 LEU A C 1
ATOM 739 O O . LEU A 1 92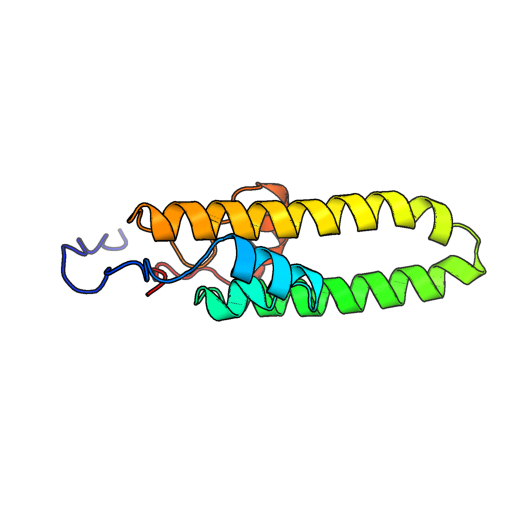 ? -12.077 -0.475 15.926 1.00 81.75 92 LEU A O 1
ATOM 743 N N . LYS A 1 93 ? -9.870 -0.597 15.523 1.00 81.88 93 LYS A N 1
ATOM 744 C CA . LYS A 1 93 ? -9.488 -1.071 16.863 1.00 81.88 93 LYS A CA 1
ATOM 745 C C . LYS A 1 93 ? -9.814 -0.060 17.969 1.00 81.88 93 LYS A C 1
ATOM 747 O O . LYS A 1 93 ? -10.223 -0.453 19.055 1.00 81.88 93 LYS A O 1
ATOM 752 N N . GLU A 1 94 ? -9.687 1.236 17.688 1.00 80.75 94 GLU A N 1
ATOM 753 C CA . GLU A 1 94 ? -10.080 2.336 18.587 1.00 80.75 94 GLU A CA 1
ATOM 754 C C . GLU A 1 94 ? -11.604 2.537 18.693 1.00 80.75 94 GLU A C 1
ATOM 756 O O . GLU A 1 94 ? -12.056 3.429 19.411 1.00 80.75 94 GLU A O 1
ATOM 761 N N . GLY A 1 95 ? -12.410 1.752 17.972 1.00 72.06 95 GLY A N 1
ATOM 762 C CA . GLY A 1 95 ? -13.865 1.884 17.973 1.00 72.06 95 GLY A CA 1
ATOM 763 C C . GLY A 1 95 ? -14.384 3.063 17.144 1.00 72.06 95 GLY A C 1
ATOM 764 O O . GLY A 1 95 ? -15.535 3.471 17.298 1.00 72.06 95 GLY A O 1
ATOM 765 N N . LYS A 1 96 ? -13.559 3.641 16.262 1.00 76.44 96 LYS A N 1
ATOM 766 C CA . LYS A 1 96 ? -13.984 4.718 15.361 1.00 76.44 96 LYS A CA 1
ATOM 767 C C . LYS A 1 96 ? -14.702 4.132 14.150 1.00 76.44 96 LYS A C 1
ATOM 769 O O . LYS A 1 96 ? -14.235 3.180 13.529 1.00 76.44 96 LYS A O 1
ATOM 774 N N . VAL A 1 97 ? -15.811 4.759 13.774 1.00 71.00 97 VAL A N 1
ATOM 775 C CA . VAL A 1 97 ? -16.569 4.400 12.571 1.00 71.00 97 VAL A CA 1
ATOM 776 C C . VAL A 1 97 ? -15.783 4.782 11.312 1.00 71.00 97 VAL A C 1
ATOM 778 O O . VAL A 1 97 ? -15.310 5.912 11.186 1.00 71.00 97 VAL A O 1
ATOM 781 N N . VAL A 1 98 ? -15.633 3.838 10.378 1.00 72.44 98 VAL A N 1
ATOM 782 C CA . VAL A 1 98 ? -14.944 4.045 9.093 1.00 72.44 98 VAL A CA 1
ATOM 783 C C . VAL A 1 98 ? -15.898 3.706 7.951 1.00 72.44 98 VAL A C 1
ATOM 785 O O . VAL A 1 98 ? -16.561 2.664 7.964 1.00 72.44 98 VAL A O 1
ATOM 788 N N . LYS A 1 99 ? -15.983 4.578 6.944 1.00 71.25 99 LYS A N 1
ATOM 789 C CA . LYS A 1 99 ? -16.825 4.337 5.761 1.00 71.25 99 LYS A CA 1
ATOM 790 C C . LYS A 1 99 ? -16.123 3.408 4.769 1.00 71.25 99 LYS A C 1
ATOM 792 O O . LYS A 1 99 ? -14.900 3.468 4.600 1.00 71.25 99 LYS A O 1
ATOM 797 N N . LYS A 1 100 ? -16.881 2.579 4.045 1.00 66.88 100 LYS A N 1
ATOM 798 C CA . LYS A 1 100 ? -16.340 1.867 2.876 1.00 66.88 100 LYS A CA 1
ATOM 799 C C . LYS A 1 100 ? -15.893 2.911 1.844 1.00 66.88 100 LYS A C 1
ATOM 801 O O . LYS A 1 100 ? -16.610 3.866 1.569 1.00 66.88 100 LYS A O 1
ATOM 806 N N . GLY A 1 101 ? -14.663 2.787 1.344 1.00 64.69 101 GLY A N 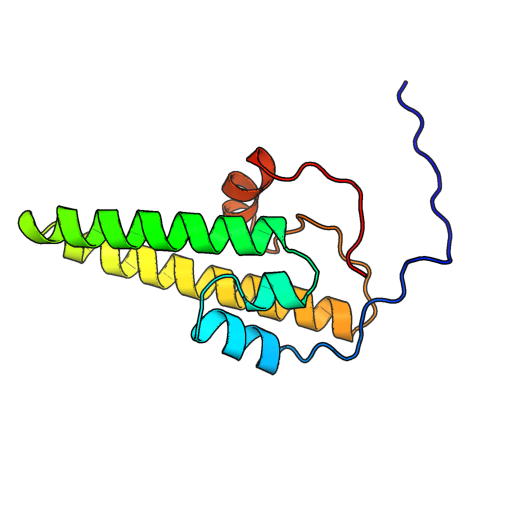1
ATOM 807 C CA . GLY A 1 101 ? -14.066 3.775 0.430 1.00 64.69 101 GLY A CA 1
ATOM 808 C C . GLY A 1 101 ? -13.232 4.897 1.083 1.00 64.69 101 GLY A C 1
ATOM 809 O O . GLY A 1 101 ? -12.553 5.630 0.367 1.00 64.69 101 GLY A O 1
ATOM 810 N N . GLU A 1 102 ? -13.168 5.022 2.417 1.00 68.00 102 GLU A N 1
ATOM 811 C CA . GLU A 1 102 ? -12.361 6.074 3.073 1.00 68.00 102 GLU A CA 1
ATOM 812 C C . GLU A 1 102 ? -10.862 5.770 3.082 1.00 68.00 102 GLU A C 1
ATOM 814 O O . GLU A 1 102 ? -10.404 4.978 3.899 1.00 68.00 102 GLU A O 1
ATOM 819 N N . CYS A 1 103 ? -10.081 6.363 2.181 1.00 67.88 103 CYS A N 1
ATOM 820 C CA . CYS A 1 103 ? -8.614 6.301 2.245 1.00 67.88 103 CYS A CA 1
ATOM 821 C C . CYS A 1 103 ? -8.046 7.406 3.151 1.00 67.88 103 CYS A C 1
ATOM 823 O O . CYS A 1 103 ? -8.532 8.542 3.141 1.00 67.88 103 CYS A O 1
ATOM 825 N N . ALA A 1 104 ? -6.981 7.084 3.885 1.00 66.38 104 ALA A N 1
ATOM 826 C CA . ALA A 1 104 ? -6.156 8.012 4.649 1.00 66.38 104 ALA A CA 1
ATOM 827 C C . ALA A 1 104 ? -5.387 8.985 3.738 1.00 66.38 104 ALA A C 1
ATOM 829 O O . ALA A 1 104 ? -5.130 10.119 4.136 1.00 66.38 104 ALA A O 1
ATOM 830 N N . SER A 1 105 ? -5.066 8.577 2.503 1.00 62.53 105 SER A N 1
ATOM 831 C CA . SER A 1 105 ? -4.397 9.424 1.508 1.00 62.53 105 SER A CA 1
ATOM 832 C C . SER A 1 105 ? -5.325 9.865 0.371 1.00 62.53 105 SER A C 1
ATOM 834 O O . SER A 1 105 ? -6.090 9.074 -0.185 1.00 62.53 105 SER A O 1
ATOM 836 N N . SER A 1 106 ? -5.205 11.139 -0.021 1.00 55.16 106 SER A N 1
ATOM 837 C CA . SER A 1 106 ? -5.975 11.755 -1.115 1.00 55.16 106 SER A CA 1
ATOM 838 C C . SER A 1 106 ? -5.682 11.122 -2.485 1.00 55.16 106 SER A C 1
ATOM 840 O O . SER A 1 106 ? -6.554 11.069 -3.348 1.00 55.16 106 SER A O 1
ATOM 842 N N . ILE A 1 107 ? -4.474 10.581 -2.678 1.00 57.19 107 ILE A N 1
ATOM 843 C CA . ILE A 1 107 ? -4.050 9.986 -3.956 1.00 57.19 107 ILE A CA 1
ATOM 844 C C . ILE A 1 107 ? -4.724 8.621 -4.169 1.00 57.19 107 ILE A C 1
ATOM 846 O O . ILE A 1 107 ? -5.216 8.334 -5.257 1.00 57.19 107 ILE A O 1
ATOM 850 N N . ALA A 1 108 ? -4.837 7.807 -3.115 1.00 59.25 108 ALA A N 1
ATOM 851 C CA . ALA A 1 108 ? -5.555 6.532 -3.172 1.00 59.25 108 ALA A CA 1
ATOM 852 C C . ALA A 1 108 ? -7.071 6.726 -3.384 1.00 59.25 108 ALA A C 1
ATOM 854 O O . ALA A 1 108 ? -7.718 5.932 -4.068 1.00 59.25 108 ALA A O 1
ATOM 855 N N . LYS A 1 109 ? -7.622 7.845 -2.888 1.00 59.12 109 LYS A N 1
ATOM 856 C CA . LYS A 1 109 ? -9.011 8.261 -3.132 1.00 59.12 109 LYS A CA 1
ATOM 857 C C . LYS A 1 109 ? -9.324 8.437 -4.617 1.00 59.12 109 LYS A C 1
ATOM 859 O O . LYS A 1 109 ? -10.431 8.103 -5.025 1.00 59.12 109 LYS A O 1
ATOM 864 N N . LEU A 1 110 ? -8.381 8.924 -5.426 1.00 60.03 110 LEU A N 1
ATOM 865 C CA . LEU A 1 110 ? -8.626 9.180 -6.847 1.00 60.03 110 LEU A CA 1
ATOM 866 C C . LEU A 1 110 ? -8.929 7.881 -7.617 1.00 60.03 110 LEU A C 1
ATOM 868 O O . LEU A 1 110 ? -9.899 7.835 -8.365 1.00 60.03 110 LEU A O 1
ATOM 872 N N . GLY A 1 111 ? -8.168 6.810 -7.364 1.00 58.69 111 GLY A N 1
ATOM 873 C CA . GLY A 1 111 ? -8.383 5.502 -8.000 1.00 58.69 111 GLY A CA 1
ATOM 874 C C . GLY A 1 111 ? -9.617 4.759 -7.478 1.00 58.69 111 GLY A C 1
ATOM 875 O O . GLY A 1 111 ? -10.357 4.161 -8.252 1.00 58.69 111 GLY A O 1
ATOM 876 N N . VAL A 1 112 ? -9.878 4.840 -6.171 1.00 56.41 112 VAL A N 1
ATOM 877 C CA . VAL A 1 112 ? -11.003 4.141 -5.521 1.00 56.41 112 VAL A CA 1
ATOM 878 C C . VAL A 1 112 ? -12.344 4.846 -5.766 1.00 56.41 112 VAL A C 1
ATOM 880 O O . VAL A 1 112 ? -13.373 4.186 -5.901 1.00 56.41 112 VAL A O 1
ATOM 883 N N . SER A 1 113 ? -12.357 6.180 -5.881 1.00 54.16 113 SER A N 1
ATOM 884 C CA . SER A 1 113 ? -13.595 6.960 -6.066 1.00 54.16 113 SER A CA 1
ATOM 885 C C . SER A 1 113 ? -14.343 6.668 -7.372 1.00 54.16 113 SER A C 1
ATOM 887 O O . SER A 1 113 ? -15.530 6.977 -7.469 1.00 54.16 113 SER A O 1
ATOM 889 N N . ILE A 1 114 ? -13.670 6.059 -8.355 1.00 57.47 114 ILE A N 1
ATOM 890 C CA . ILE A 1 114 ? -14.272 5.626 -9.623 1.00 57.47 114 ILE A CA 1
ATOM 891 C C . ILE A 1 114 ? -15.091 4.337 -9.442 1.00 57.47 114 ILE A C 1
ATOM 893 O O . ILE A 1 114 ? -16.077 4.145 -10.150 1.00 57.47 114 ILE A O 1
ATOM 897 N N . PHE A 1 115 ? -14.729 3.479 -8.482 1.00 54.03 115 PHE A N 1
ATOM 898 C CA . PHE A 1 115 ? -15.326 2.151 -8.314 1.00 54.03 115 PHE A CA 1
ATOM 899 C C . PHE A 1 115 ? -16.285 2.025 -7.126 1.00 54.03 115 PHE A C 1
ATOM 901 O O . PHE A 1 115 ? -17.163 1.167 -7.160 1.00 54.03 115 PHE A O 1
ATOM 908 N N . GLU A 1 116 ? -16.175 2.866 -6.094 1.00 56.84 116 GLU A N 1
ATOM 909 C CA . GLU A 1 116 ? -16.954 2.667 -4.867 1.00 56.84 116 GLU A CA 1
ATOM 910 C C . GLU A 1 116 ? -17.463 3.998 -4.295 1.00 56.84 116 GLU A C 1
ATOM 912 O O . GLU A 1 116 ? -16.793 4.695 -3.534 1.00 56.84 116 GLU A O 1
ATOM 917 N N . LYS A 1 117 ? -18.686 4.366 -4.695 1.00 52.44 117 LYS A N 1
ATOM 918 C CA . LYS A 1 117 ? -19.437 5.516 -4.170 1.00 52.44 117 LYS A CA 1
ATOM 919 C C . LYS A 1 117 ? -20.560 5.022 -3.251 1.00 52.44 117 LYS A C 1
ATOM 921 O O . LYS A 1 117 ? -21.734 5.272 -3.503 1.00 52.44 117 LYS A O 1
ATOM 926 N N . THR A 1 118 ? -20.217 4.250 -2.224 1.00 52.84 118 THR A N 1
ATOM 927 C CA . THR A 1 118 ? -21.198 3.669 -1.291 1.00 52.84 118 THR A CA 1
ATOM 928 C C . THR A 1 118 ? -21.125 4.322 0.083 1.00 52.84 118 THR A C 1
ATOM 930 O O . THR A 1 118 ? -20.063 4.392 0.689 1.00 52.84 118 THR A O 1
ATOM 933 N N . GLU A 1 119 ? -22.276 4.753 0.604 1.00 52.78 119 GLU A N 1
ATOM 934 C CA . GLU A 1 119 ? -22.442 5.344 1.945 1.00 52.78 119 GLU A CA 1
ATOM 935 C C . GLU A 1 119 ? -22.534 4.280 3.058 1.00 52.78 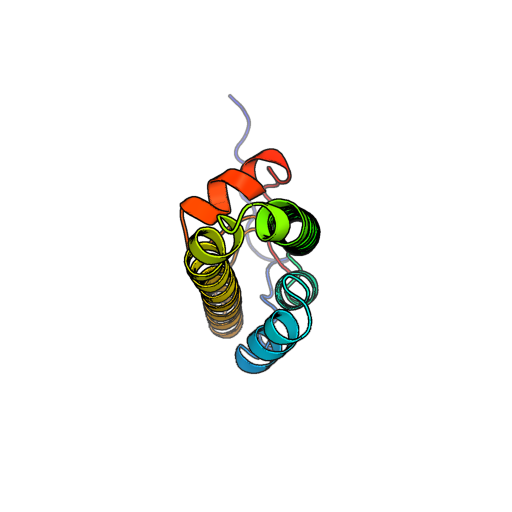119 GLU A C 1
ATOM 937 O O . GLU A 1 119 ? -23.113 4.516 4.113 1.00 52.78 119 GLU A O 1
ATOM 942 N N . VAL A 1 120 ? -21.989 3.085 2.819 1.00 61.47 120 VAL A N 1
ATOM 943 C CA . VAL A 1 120 ? -22.103 1.944 3.734 1.00 61.47 120 VAL A CA 1
ATOM 944 C C . VAL A 1 120 ? -20.853 1.875 4.606 1.00 61.47 120 VAL A C 1
ATOM 946 O O . VAL A 1 120 ? -19.732 2.030 4.118 1.00 61.47 120 VAL A O 1
ATOM 949 N N . PHE A 1 121 ? -21.028 1.651 5.903 1.00 61.28 121 PHE A N 1
ATOM 950 C CA . PHE A 1 121 ? -19.916 1.526 6.837 1.00 61.28 121 PHE A CA 1
ATOM 951 C C . PHE A 1 121 ? -19.307 0.125 6.824 1.00 61.28 121 PHE A C 1
ATOM 953 O O . PHE A 1 121 ? -19.924 -0.844 6.376 1.00 61.28 121 PHE A O 1
ATOM 960 N N . VAL A 1 122 ? -18.058 0.040 7.270 1.00 62.19 122 VAL A N 1
ATOM 961 C CA . VAL A 1 122 ? -17.395 -1.238 7.530 1.00 62.19 122 VAL A CA 1
ATOM 962 C C . VAL A 1 122 ? -18.003 -1.852 8.797 1.00 62.19 122 VAL A C 1
ATOM 964 O O . VAL A 1 122 ? -18.097 -1.153 9.806 1.00 62.19 122 VAL A O 1
ATOM 967 N N . GLN A 1 123 ? -18.422 -3.118 8.708 1.00 54.09 123 GLN A N 1
ATOM 968 C CA . GLN A 1 123 ? -18.865 -3.957 9.829 1.00 54.09 123 GLN A CA 1
ATOM 969 C C . GLN A 1 123 ? -17.698 -4.832 10.287 1.00 54.09 123 GLN A C 1
ATOM 971 O O . GLN A 1 123 ? -17.008 -5.374 9.391 1.00 54.09 123 GLN A O 1
#

Foldseek 3Di:
DPDDDDDDDDPQLLPLVQDLVVLLVLCVVPNLRSCVVQVLNLLSVLRNVVLVVLVVVLVVCVVVVCSVVCVVVVVVVSVQSSVQSSVVSVCSNVSHKDARLDTPDPVSSVSSVVGDPDRHTGD